Protein AF-A0A6P1BXT3-F1 (afdb_monomer)

Structure (mmCIF, N/CA/C/O backbone):
data_AF-A0A6P1BXT3-F1
#
_entry.id   AF-A0A6P1BXT3-F1
#
loop_
_atom_site.group_PDB
_atom_site.id
_atom_site.type_symbol
_atom_site.label_atom_id
_atom_site.label_alt_id
_atom_site.label_comp_id
_atom_site.label_asym_id
_atom_site.label_entity_id
_atom_site.label_seq_id
_atom_site.pdbx_PDB_ins_code
_atom_site.Cartn_x
_atom_site.Cartn_y
_atom_site.Cartn_z
_atom_site.occupancy
_atom_site.B_iso_or_equiv
_atom_site.auth_seq_id
_atom_site.auth_comp_id
_atom_site.auth_asym_id
_atom_site.auth_atom_id
_atom_site.pdbx_PDB_model_num
ATOM 1 N N . TYR A 1 1 ? 18.017 -5.412 -12.727 1.00 80.12 1 TYR A N 1
ATOM 2 C CA . TYR A 1 1 ? 17.562 -4.231 -11.964 1.00 80.12 1 TYR A CA 1
ATOM 3 C C . TYR A 1 1 ? 16.038 -4.082 -12.001 1.00 80.12 1 TYR A C 1
ATOM 5 O O . TYR A 1 1 ? 15.418 -4.379 -10.990 1.00 80.12 1 TYR A O 1
ATOM 13 N N . TYR A 1 2 ? 15.413 -3.746 -13.141 1.00 80.38 2 TYR A N 1
ATOM 14 C CA . TYR A 1 2 ? 13.962 -3.470 -13.232 1.00 80.38 2 TYR A CA 1
ATOM 15 C C . TYR A 1 2 ? 13.041 -4.613 -12.777 1.00 80.38 2 TYR A C 1
ATOM 17 O O . TYR A 1 2 ? 12.071 -4.362 -12.073 1.00 80.38 2 TYR A O 1
ATOM 25 N N . ILE A 1 3 ? 13.385 -5.871 -13.077 1.00 80.19 3 ILE A N 1
ATOM 26 C CA . ILE A 1 3 ? 12.640 -7.041 -12.569 1.00 80.19 3 ILE A CA 1
ATOM 27 C C . ILE A 1 3 ? 12.632 -7.078 -11.031 1.00 80.19 3 ILE A C 1
ATOM 29 O O . ILE A 1 3 ? 11.606 -7.365 -10.424 1.00 80.19 3 ILE A O 1
ATOM 33 N N . GLY A 1 4 ? 13.753 -6.737 -10.387 1.00 85.69 4 GLY A N 1
ATOM 34 C CA . GLY A 1 4 ? 13.829 -6.657 -8.927 1.00 85.69 4 GLY A CA 1
ATOM 35 C C . GLY A 1 4 ? 12.919 -5.567 -8.361 1.00 85.69 4 GLY A C 1
ATOM 36 O O . GLY A 1 4 ? 12.238 -5.797 -7.369 1.00 85.69 4 GLY A O 1
ATOM 37 N N . VAL A 1 5 ? 12.838 -4.413 -9.032 1.00 86.75 5 VAL A N 1
ATOM 38 C CA . VAL A 1 5 ? 11.922 -3.326 -8.650 1.00 86.75 5 VAL A CA 1
ATOM 39 C C . VAL A 1 5 ? 10.466 -3.780 -8.753 1.00 86.75 5 VAL A C 1
ATOM 41 O O . VAL A 1 5 ? 9.707 -3.592 -7.807 1.00 86.75 5 VAL A O 1
ATOM 44 N N . VAL A 1 6 ? 10.085 -4.447 -9.848 1.00 84.94 6 VAL A N 1
ATOM 45 C CA . VAL A 1 6 ? 8.732 -5.008 -10.012 1.00 84.94 6 VAL A CA 1
ATOM 46 C C . VAL A 1 6 ? 8.395 -5.967 -8.870 1.00 84.94 6 VAL A C 1
ATOM 48 O O . VAL A 1 6 ? 7.328 -5.854 -8.272 1.00 84.94 6 VAL A O 1
ATOM 51 N N . MET A 1 7 ? 9.311 -6.873 -8.520 1.00 86.06 7 MET A N 1
ATOM 52 C CA . MET A 1 7 ? 9.113 -7.831 -7.426 1.00 86.06 7 MET A CA 1
ATOM 53 C C . MET A 1 7 ? 8.884 -7.134 -6.076 1.00 86.06 7 MET A C 1
ATOM 55 O O . MET A 1 7 ? 8.000 -7.538 -5.324 1.00 86.06 7 MET A O 1
ATOM 59 N N . VAL A 1 8 ? 9.637 -6.068 -5.780 1.00 89.25 8 VAL A N 1
ATOM 60 C CA . VAL A 1 8 ? 9.460 -5.268 -4.554 1.00 89.25 8 VAL A CA 1
ATOM 61 C C . VAL A 1 8 ? 8.092 -4.589 -4.535 1.00 89.25 8 VAL A C 1
ATOM 63 O O . VAL A 1 8 ? 7.398 -4.630 -3.517 1.00 89.25 8 VAL A O 1
ATOM 66 N N . VAL A 1 9 ? 7.673 -4.006 -5.660 1.00 89.44 9 VAL A N 1
ATOM 67 C CA . VAL A 1 9 ? 6.371 -3.339 -5.762 1.00 89.44 9 VAL A CA 1
ATOM 68 C C . VAL A 1 9 ? 5.229 -4.337 -5.575 1.00 89.44 9 VAL A C 1
ATOM 70 O O . VAL A 1 9 ? 4.375 -4.122 -4.718 1.00 89.44 9 VAL A O 1
ATOM 73 N N . VAL A 1 10 ? 5.247 -5.466 -6.285 1.00 8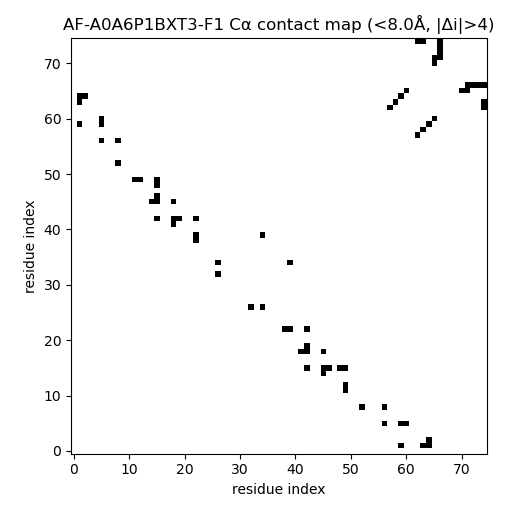6.94 10 VAL A N 1
ATOM 74 C CA . VAL A 1 10 ? 4.206 -6.500 -6.161 1.00 86.94 10 VAL A CA 1
ATOM 75 C C . VAL A 1 10 ? 4.181 -7.098 -4.750 1.00 86.94 10 VAL A C 1
ATOM 77 O O . VAL A 1 10 ? 3.108 -7.268 -4.171 1.00 86.94 10 VAL A O 1
ATOM 80 N N . GLY A 1 11 ? 5.347 -7.350 -4.146 1.00 88.81 11 GLY A N 1
ATOM 81 C CA . GLY A 1 11 ? 5.438 -7.818 -2.761 1.00 88.81 11 GLY A CA 1
ATOM 82 C C . GLY A 1 11 ? 4.820 -6.836 -1.760 1.00 88.81 11 GLY A C 1
ATOM 83 O O . GLY A 1 11 ? 4.143 -7.250 -0.819 1.00 88.81 11 GLY A O 1
ATOM 84 N N . SER A 1 12 ? 4.971 -5.529 -1.991 1.00 90.50 12 SER A N 1
ATOM 85 C CA . SER A 1 12 ? 4.400 -4.499 -1.115 1.00 90.50 12 SER A CA 1
ATOM 86 C C . SER A 1 12 ? 2.864 -4.465 -1.119 1.00 90.50 12 SER A C 1
ATOM 88 O O . SER A 1 12 ? 2.255 -4.067 -0.125 1.00 90.50 12 SER A O 1
ATOM 90 N N . TRP A 1 13 ? 2.211 -4.937 -2.187 1.00 90.50 13 TRP A N 1
ATOM 91 C CA . TRP A 1 13 ? 0.746 -5.006 -2.254 1.00 90.50 13 TRP A CA 1
ATOM 92 C C . TRP A 1 13 ? 0.173 -6.100 -1.361 1.00 90.50 13 TRP A C 1
ATOM 94 O O . TRP A 1 13 ? -0.898 -5.915 -0.788 1.00 90.50 13 TRP A O 1
ATOM 104 N N . ILE A 1 14 ? 0.903 -7.206 -1.187 1.00 92.06 14 ILE A N 1
ATOM 105 C CA . ILE A 1 14 ? 0.525 -8.261 -0.238 1.00 92.06 14 ILE A CA 1
ATOM 106 C C . ILE A 1 14 ? 0.470 -7.669 1.171 1.00 92.06 14 ILE A C 1
ATOM 108 O O . ILE A 1 14 ? -0.511 -7.850 1.889 1.00 92.06 14 ILE A O 1
ATOM 112 N N . TRP A 1 15 ? 1.491 -6.899 1.548 1.00 91.94 15 TRP A N 1
ATOM 113 C CA . TRP A 1 15 ? 1.511 -6.198 2.828 1.00 91.94 15 TRP A CA 1
ATOM 114 C C . TRP A 1 15 ? 0.360 -5.185 2.960 1.00 91.94 15 TRP A C 1
ATOM 116 O O . TRP A 1 15 ? -0.335 -5.192 3.977 1.00 91.94 15 TRP A O 1
ATOM 126 N N . GLY A 1 16 ? 0.095 -4.373 1.930 1.00 93.69 16 GLY A N 1
ATOM 127 C CA . GLY A 1 16 ? -1.030 -3.430 1.935 1.00 93.69 16 GLY A CA 1
ATOM 128 C C . GLY A 1 16 ? -2.390 -4.120 2.102 1.00 93.69 16 GLY A C 1
ATOM 129 O O . GLY A 1 16 ? -3.216 -3.690 2.907 1.00 93.69 16 GLY A O 1
ATOM 130 N N . ALA A 1 17 ? -2.599 -5.251 1.423 1.00 93.62 17 ALA A N 1
ATOM 131 C CA . ALA A 1 17 ? -3.799 -6.066 1.583 1.00 93.62 17 ALA A CA 1
ATOM 132 C C . ALA A 1 17 ? -3.924 -6.621 3.011 1.00 93.62 17 ALA A C 1
ATOM 134 O O . ALA A 1 17 ? -4.996 -6.544 3.610 1.00 93.62 17 ALA A O 1
ATOM 135 N N . LEU A 1 18 ? -2.830 -7.121 3.593 1.00 94.69 18 LEU A N 1
ATOM 136 C CA . LEU A 1 18 ? -2.818 -7.622 4.970 1.00 94.69 18 LEU A CA 1
ATOM 137 C C . LEU A 1 18 ? -3.158 -6.533 5.995 1.00 94.69 18 LEU A C 1
ATOM 139 O O . LEU A 1 18 ? -3.858 -6.823 6.967 1.00 94.69 18 LEU A O 1
ATOM 143 N N . MET A 1 19 ? -2.710 -5.291 5.789 1.00 94.00 19 MET A N 1
ATOM 144 C CA . MET A 1 19 ? -3.087 -4.162 6.649 1.00 94.00 19 MET A CA 1
ATOM 145 C C . MET A 1 19 ? -4.600 -3.923 6.619 1.00 94.00 19 MET A C 1
ATOM 147 O O . MET A 1 19 ? -5.230 -3.818 7.673 1.00 94.00 19 MET A O 1
ATOM 151 N N . VAL A 1 20 ? -5.203 -3.908 5.425 1.00 94.44 20 VAL A N 1
ATOM 152 C CA . VAL A 1 20 ? -6.655 -3.720 5.264 1.00 94.44 20 VAL A CA 1
ATOM 153 C C . VAL A 1 20 ? -7.440 -4.888 5.86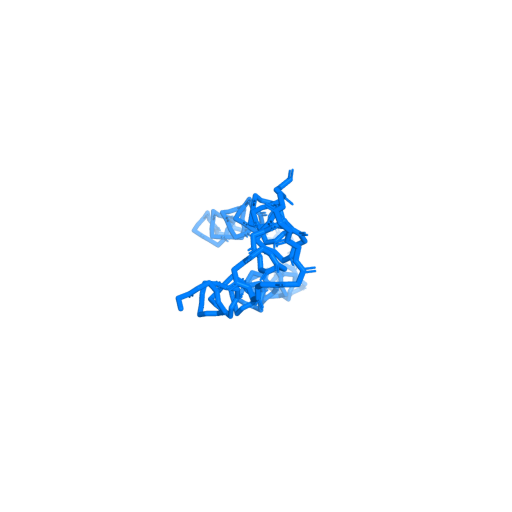7 1.00 94.44 20 VAL A C 1
ATOM 155 O O . VAL A 1 20 ? -8.425 -4.667 6.569 1.00 94.44 20 VAL A O 1
ATOM 158 N N . ILE A 1 21 ? -6.999 -6.131 5.658 1.00 95.25 21 ILE A N 1
ATOM 159 C CA . ILE A 1 21 ? -7.665 -7.318 6.213 1.00 95.25 21 ILE A CA 1
ATOM 160 C C . ILE A 1 21 ? -7.669 -7.268 7.745 1.00 95.25 21 ILE A C 1
ATOM 162 O O . ILE A 1 21 ? -8.727 -7.406 8.359 1.00 95.25 21 ILE A O 1
ATOM 166 N N . ASN A 1 22 ? -6.515 -7.011 8.372 1.00 93.69 22 ASN A N 1
ATOM 167 C CA . ASN A 1 22 ? -6.429 -6.897 9.831 1.00 93.69 22 ASN A CA 1
ATOM 168 C C . ASN A 1 22 ? -7.286 -5.744 10.369 1.00 93.69 22 ASN A C 1
ATOM 170 O O . ASN A 1 22 ? -7.893 -5.870 11.432 1.00 93.69 22 ASN A O 1
ATOM 174 N N . PHE A 1 23 ? -7.397 -4.647 9.616 1.00 93.94 23 PHE A N 1
ATOM 175 C CA . PHE A 1 23 ? -8.301 -3.551 9.948 1.00 93.94 23 PHE A CA 1
ATOM 176 C C . PHE A 1 23 ? -9.767 -3.970 9.985 1.00 93.94 23 PHE A C 1
ATOM 178 O O . PHE A 1 23 ? -10.468 -3.684 10.957 1.00 93.94 23 PHE A O 1
ATOM 185 N N . VAL A 1 24 ? -10.220 -4.678 8.953 1.00 93.56 24 VAL A N 1
ATOM 186 C CA . VAL A 1 24 ? -11.601 -5.163 8.865 1.00 93.56 24 VAL A CA 1
ATOM 187 C C . VAL A 1 24 ? -11.898 -6.180 9.967 1.00 93.56 24 VAL A C 1
ATOM 189 O O . VAL A 1 24 ? -12.944 -6.083 10.609 1.00 93.56 24 VAL A O 1
ATOM 192 N N . ILE A 1 25 ? -10.975 -7.109 10.237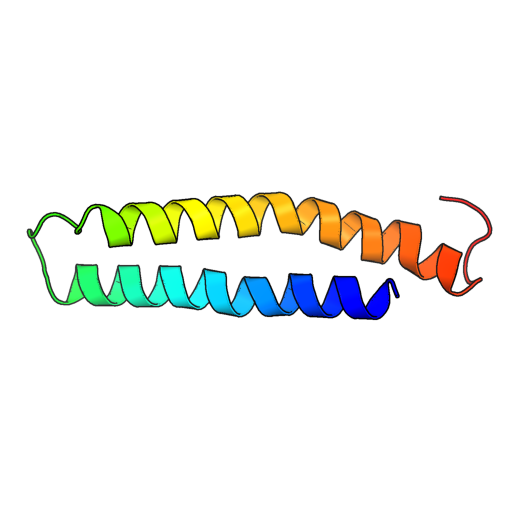 1.00 95.00 25 ILE A N 1
ATOM 193 C CA . ILE A 1 25 ? -11.115 -8.097 11.319 1.00 95.00 25 ILE A CA 1
ATOM 194 C C . ILE A 1 25 ? -11.239 -7.390 12.671 1.00 95.00 25 ILE A C 1
ATOM 196 O O . ILE A 1 25 ? -12.194 -7.633 13.404 1.00 95.00 25 ILE A O 1
ATOM 200 N N . TRP A 1 26 ? -10.350 -6.440 12.970 1.00 94.00 26 TRP A N 1
ATOM 201 C CA . TRP A 1 26 ? -10.401 -5.698 14.230 1.00 94.00 26 TRP A CA 1
ATOM 202 C C . TRP A 1 26 ? -11.712 -4.924 14.398 1.00 94.00 26 TRP A C 1
ATOM 204 O O . TRP A 1 26 ? -12.303 -4.944 15.478 1.00 94.00 26 TRP A O 1
ATOM 214 N N . LYS A 1 27 ? -12.199 -4.278 13.328 1.00 92.56 27 LYS A N 1
ATOM 215 C CA . LYS A 1 27 ? -13.484 -3.560 13.323 1.00 92.56 27 LYS A CA 1
ATOM 216 C C . LYS A 1 27 ? -14.673 -4.481 13.576 1.00 92.56 27 LYS A C 1
ATOM 218 O O . LYS A 1 27 ? -15.633 -4.044 14.207 1.00 92.56 27 LYS A O 1
ATOM 223 N N . ARG A 1 28 ? -14.625 -5.715 13.066 1.00 93.31 28 ARG A N 1
ATOM 224 C CA . ARG A 1 28 ? -15.656 -6.733 13.293 1.00 93.31 28 ARG A CA 1
ATOM 225 C C . ARG A 1 28 ? -15.647 -7.214 14.743 1.00 93.31 28 ARG A C 1
ATOM 227 O O . ARG A 1 28 ? -16.711 -7.365 15.329 1.00 93.31 28 ARG A O 1
ATOM 234 N N . ASP A 1 29 ? -14.462 -7.420 15.306 1.00 95.38 29 ASP A N 1
ATOM 235 C CA . ASP A 1 29 ? -14.301 -7.962 16.656 1.00 95.38 29 ASP A CA 1
ATOM 236 C C . ASP A 1 29 ? -14.482 -6.884 17.752 1.00 95.38 29 ASP A C 1
ATOM 238 O O . ASP A 1 29 ? -14.755 -7.215 18.902 1.00 95.38 29 ASP A O 1
ATOM 242 N N . ASN A 1 30 ? -14.395 -5.590 17.401 1.00 93.75 30 ASN A N 1
ATOM 243 C CA . ASN A 1 30 ? -14.592 -4.448 18.310 1.00 93.75 30 ASN A CA 1
ATOM 244 C C . ASN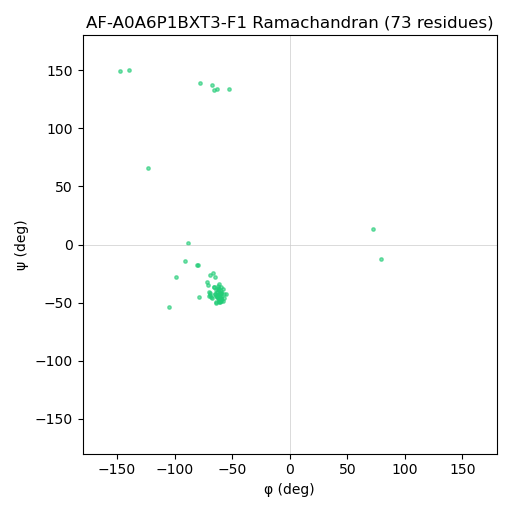 A 1 30 ? -15.702 -3.496 17.811 1.00 93.75 30 ASN A C 1
ATOM 246 O O . ASN A 1 30 ? -15.431 -2.342 17.446 1.00 93.75 30 ASN A O 1
ATOM 250 N N . PRO A 1 31 ? -16.969 -3.948 17.768 1.00 91.06 31 PRO A N 1
ATOM 251 C CA . PRO A 1 31 ? -18.075 -3.115 17.315 1.00 91.06 31 PRO A CA 1
ATOM 252 C C . PRO A 1 31 ? -18.268 -1.910 18.248 1.00 91.06 31 PRO A C 1
ATOM 254 O O . PRO A 1 31 ? -18.261 -2.035 19.468 1.00 91.06 31 PRO A O 1
ATOM 257 N N . GLY A 1 32 ? -18.431 -0.717 17.670 1.00 88.06 32 GLY A N 1
ATOM 258 C CA . GLY A 1 32 ? -18.645 0.529 18.420 1.00 88.06 32 GLY A CA 1
ATOM 259 C C . GLY A 1 32 ? -17.387 1.163 19.029 1.00 88.06 32 GLY A C 1
ATOM 260 O O . GLY A 1 32 ? -17.433 2.335 19.395 1.00 88.06 32 GLY A O 1
ATOM 261 N N . ALA A 1 33 ? -16.253 0.456 19.078 1.00 92.31 33 ALA A N 1
ATOM 262 C CA . ALA A 1 33 ? -14.998 1.034 19.549 1.00 92.31 33 ALA A CA 1
ATOM 263 C C . ALA A 1 33 ? -14.346 1.928 18.470 1.00 92.31 33 ALA A C 1
ATOM 265 O O . ALA A 1 33 ? -14.337 1.567 17.280 1.00 92.31 33 ALA A O 1
ATOM 266 N N . PRO A 1 34 ? -13.777 3.089 18.849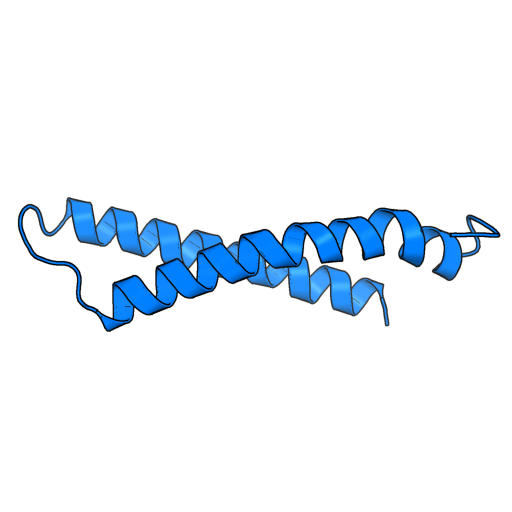 1.00 88.44 34 PRO A N 1
ATOM 267 C CA . PRO A 1 34 ? -12.988 3.901 17.934 1.00 88.44 34 PRO A CA 1
ATOM 268 C C . PRO A 1 34 ? -11.695 3.167 17.566 1.00 88.44 34 PRO A C 1
ATOM 270 O O . PRO A 1 34 ? -11.033 2.580 18.420 1.00 88.44 34 PRO A O 1
ATOM 273 N N . VAL A 1 35 ? -11.326 3.210 16.284 1.00 89.75 35 VAL A N 1
ATOM 274 C CA . VAL A 1 35 ? -10.076 2.598 15.813 1.00 89.75 35 VAL A CA 1
ATOM 275 C C . VAL A 1 35 ? -8.888 3.344 16.427 1.00 89.75 35 VAL A C 1
ATOM 277 O O . VAL A 1 35 ? -8.852 4.575 16.346 1.00 89.75 35 VAL A O 1
ATOM 280 N N . PRO A 1 36 ? -7.881 2.637 16.970 1.00 91.94 36 PRO A N 1
ATOM 281 C CA . PRO A 1 36 ? -6.621 3.247 17.367 1.00 91.94 36 PRO A CA 1
ATOM 282 C C . PRO A 1 36 ? -5.989 4.056 16.227 1.00 91.94 36 PRO A C 1
ATOM 284 O O . PRO A 1 36 ? -5.857 3.569 15.101 1.00 91.94 36 PRO A O 1
ATOM 287 N N . LEU A 1 37 ? -5.532 5.274 16.531 1.00 91.75 37 LEU A N 1
ATOM 288 C CA . LEU A 1 37 ? -4.974 6.196 15.535 1.00 91.75 37 LEU A CA 1
ATOM 289 C C . LEU A 1 37 ? -3.809 5.580 14.746 1.00 91.75 37 LEU A C 1
ATOM 291 O O . LEU A 1 37 ? -3.760 5.711 13.527 1.00 91.75 37 LEU A O 1
ATOM 295 N N . ALA A 1 38 ? -2.904 4.868 15.421 1.00 92.00 38 ALA A N 1
ATOM 296 C CA . ALA A 1 38 ? -1.762 4.219 14.774 1.00 92.00 38 ALA A CA 1
ATOM 297 C C . ALA A 1 38 ? -2.196 3.171 13.736 1.00 92.00 38 ALA A C 1
ATOM 299 O O . ALA A 1 38 ? -1.601 3.055 12.668 1.00 92.00 38 ALA A O 1
ATOM 300 N N . MET A 1 39 ? -3.262 2.428 14.028 1.00 92.31 39 MET A N 1
ATOM 301 C CA . MET A 1 39 ? -3.800 1.421 13.122 1.00 92.31 39 MET A CA 1
ATOM 302 C C . MET A 1 39 ? -4.459 2.068 11.903 1.00 92.31 39 MET A C 1
ATOM 304 O O . MET A 1 39 ? -4.189 1.664 10.775 1.00 92.31 39 MET A O 1
ATOM 308 N N . TYR A 1 40 ? -5.250 3.122 12.116 1.00 91.94 40 TYR A N 1
ATOM 309 C CA . TYR A 1 40 ? -5.827 3.903 11.023 1.00 91.94 40 TYR A CA 1
ATOM 310 C C . TYR A 1 40 ? -4.747 4.526 10.124 1.00 91.94 40 TYR A C 1
ATOM 312 O O . TYR A 1 40 ? -4.803 4.377 8.906 1.00 91.94 40 TYR A O 1
ATOM 320 N N . ALA A 1 41 ? -3.739 5.172 10.717 1.00 93.62 41 ALA A N 1
ATOM 321 C CA . ALA A 1 41 ? -2.650 5.813 9.986 1.00 93.62 41 ALA A CA 1
ATOM 322 C C . ALA A 1 41 ? -1.852 4.809 9.138 1.00 93.62 41 ALA A C 1
ATOM 324 O O . ALA A 1 41 ? -1.569 5.085 7.973 1.00 93.62 41 ALA A O 1
ATOM 325 N N . ASN A 1 42 ? -1.551 3.624 9.683 1.00 93.25 42 ASN A N 1
ATOM 326 C CA . ASN A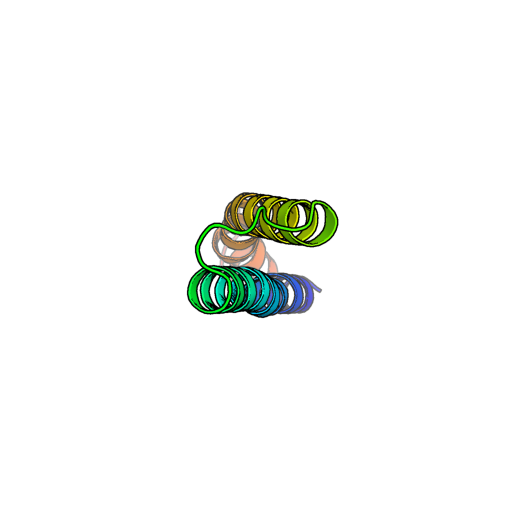 1 42 ? -0.870 2.563 8.939 1.00 93.25 42 ASN A CA 1
ATOM 327 C C . ASN A 1 42 ? -1.694 2.074 7.741 1.00 93.25 42 ASN A C 1
ATOM 329 O O . ASN A 1 42 ? -1.163 1.940 6.640 1.00 93.25 42 ASN A O 1
ATOM 333 N N . VAL A 1 43 ? -2.996 1.849 7.925 1.00 94.44 43 VAL A N 1
ATOM 334 C CA . VAL A 1 43 ? -3.879 1.369 6.852 1.00 94.44 43 VAL A CA 1
ATOM 335 C C . VAL A 1 43 ? -4.042 2.433 5.768 1.00 94.44 43 VAL A C 1
ATOM 337 O O . VAL A 1 43 ? -3.869 2.128 4.590 1.00 94.44 43 VAL A O 1
ATOM 340 N N . ALA A 1 44 ? -4.295 3.686 6.150 1.00 94.12 44 ALA A N 1
ATOM 341 C CA . ALA A 1 44 ? -4.396 4.808 5.220 1.00 94.12 44 ALA A CA 1
ATOM 342 C C . ALA A 1 44 ? -3.096 5.010 4.422 1.00 94.12 44 ALA A C 1
ATOM 344 O O . ALA A 1 44 ? -3.139 5.149 3.200 1.00 94.12 44 ALA A O 1
ATOM 345 N N . GLY A 1 45 ? -1.940 4.950 5.092 1.00 94.38 45 GLY A N 1
ATOM 346 C CA . GLY A 1 45 ? -0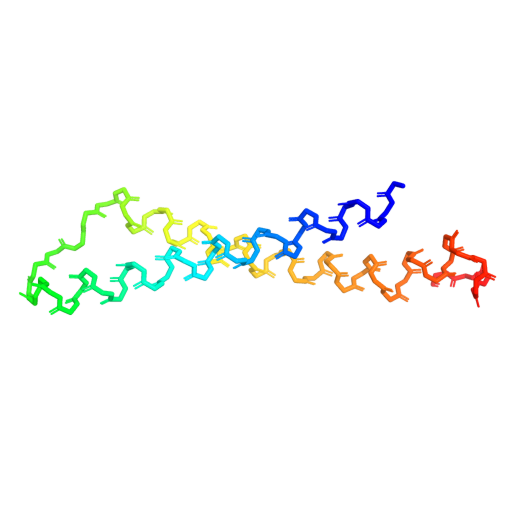.631 5.005 4.441 1.00 94.38 45 GLY A CA 1
ATOM 347 C C . GLY A 1 45 ? -0.411 3.844 3.469 1.00 94.38 45 GLY A C 1
ATOM 348 O O . GLY A 1 45 ? 0.041 4.057 2.346 1.00 94.38 45 GLY A O 1
ATOM 349 N N . SER A 1 46 ? -0.799 2.625 3.858 1.00 94.19 46 SER A N 1
ATOM 350 C CA . SER A 1 46 ? -0.684 1.441 2.999 1.00 94.19 46 SER A CA 1
ATOM 351 C C . SER A 1 46 ? -1.581 1.512 1.758 1.00 94.19 46 SER A C 1
ATOM 353 O O . SER A 1 46 ? -1.160 1.106 0.678 1.00 94.19 46 SER A O 1
ATOM 355 N N . LEU A 1 47 ? -2.783 2.087 1.885 1.00 93.69 47 LEU A N 1
ATOM 356 C CA . LEU A 1 47 ? -3.714 2.308 0.777 1.00 93.69 47 LEU A CA 1
ATOM 357 C C . LEU A 1 47 ? -3.195 3.373 -0.187 1.00 93.69 47 LEU A C 1
ATOM 359 O O . LEU A 1 47 ? -3.239 3.171 -1.399 1.00 93.69 47 LEU A O 1
ATOM 363 N N . LEU A 1 48 ? -2.666 4.481 0.344 1.00 94.44 48 LEU A N 1
ATOM 364 C CA . LEU A 1 48 ? -2.040 5.519 -0.472 1.00 94.44 48 LEU A CA 1
ATOM 365 C C . LEU A 1 48 ? -0.853 4.953 -1.256 1.00 94.44 48 LEU A C 1
ATOM 367 O O . LEU A 1 48 ? -0.751 5.190 -2.456 1.00 94.44 48 LEU A O 1
ATOM 371 N N . TRP A 1 49 ? 0.007 4.177 -0.591 1.00 93.62 49 TRP A N 1
ATOM 372 C CA . TRP A 1 49 ? 1.126 3.497 -1.236 1.00 93.62 49 TRP A CA 1
ATOM 373 C C . TRP A 1 49 ? 0.658 2.530 -2.323 1.00 93.62 49 TRP A C 1
ATOM 375 O O . TRP A 1 49 ? 1.165 2.575 -3.439 1.00 93.62 49 TRP A O 1
ATOM 385 N N . ALA A 1 50 ? -0.327 1.678 -2.026 1.00 91.38 50 ALA A N 1
ATOM 386 C CA . ALA A 1 50 ? -0.868 0.744 -3.005 1.00 91.38 50 ALA A CA 1
ATOM 387 C C . ALA A 1 50 ? -1.397 1.484 -4.242 1.00 91.38 50 ALA A C 1
ATOM 389 O O . ALA A 1 50 ? -1.098 1.085 -5.363 1.00 91.38 50 ALA A O 1
ATOM 390 N N . TRP A 1 51 ? -2.108 2.599 -4.052 1.00 91.31 51 TRP A N 1
ATOM 391 C CA . TRP A 1 51 ? -2.628 3.413 -5.148 1.00 91.31 51 TRP A CA 1
ATOM 392 C C . TRP A 1 51 ? -1.523 4.034 -6.012 1.00 91.31 51 TRP A C 1
ATOM 394 O O . TRP A 1 51 ? -1.545 3.899 -7.236 1.00 91.31 51 TRP A O 1
ATOM 404 N N . THR A 1 52 ? -0.535 4.692 -5.403 1.00 91.12 52 THR A N 1
ATOM 405 C CA . THR A 1 52 ? 0.537 5.362 -6.158 1.00 91.12 52 THR A CA 1
ATOM 406 C C . THR A 1 52 ? 1.491 4.365 -6.817 1.00 91.12 52 THR A C 1
ATOM 408 O O . THR A 1 52 ? 1.947 4.592 -7.939 1.00 91.12 52 THR A O 1
ATOM 411 N N . ALA A 1 53 ? 1.747 3.225 -6.171 1.00 89.94 53 ALA A N 1
ATOM 412 C CA . ALA A 1 53 ? 2.617 2.179 -6.693 1.00 89.94 53 ALA A CA 1
ATOM 413 C C . ALA A 1 53 ? 2.023 1.448 -7.908 1.00 89.94 53 ALA A C 1
ATOM 415 O O . ALA A 1 53 ? 2.788 0.955 -8.733 1.00 89.94 53 ALA A O 1
ATOM 416 N N . VAL A 1 54 ? 0.692 1.391 -8.061 1.00 88.69 54 VAL A N 1
ATOM 417 C CA . VAL A 1 54 ? 0.047 0.808 -9.255 1.00 88.69 54 VAL A CA 1
ATOM 418 C C . VAL A 1 54 ? 0.457 1.548 -10.525 1.00 88.69 54 VAL A C 1
ATOM 420 O O . VAL A 1 54 ? 0.849 0.902 -11.494 1.00 88.69 54 VAL A O 1
ATOM 423 N N . GLY A 1 55 ? 0.446 2.884 -10.515 1.00 86.69 55 GLY A N 1
ATOM 424 C CA . GLY A 1 55 ? 0.873 3.681 -11.669 1.00 86.69 55 GLY A CA 1
ATOM 425 C C . GLY A 1 55 ? 2.332 3.413 -12.046 1.00 86.69 55 GLY A C 1
ATOM 426 O O . GLY A 1 55 ? 2.628 3.080 -13.192 1.00 86.69 55 GLY A O 1
ATOM 427 N N . ALA A 1 56 ? 3.226 3.452 -11.054 1.00 87.75 56 ALA A N 1
ATOM 428 C CA . ALA A 1 56 ? 4.645 3.165 -11.259 1.00 87.75 56 ALA A CA 1
ATOM 429 C C . ALA A 1 56 ? 4.894 1.723 -11.742 1.00 87.75 56 ALA A C 1
ATOM 431 O O . ALA A 1 56 ? 5.729 1.491 -12.614 1.00 87.75 56 ALA A O 1
ATOM 432 N N . ALA A 1 57 ? 4.158 0.739 -11.213 1.00 87.31 57 ALA A N 1
ATOM 433 C CA . ALA A 1 57 ? 4.267 -0.654 -11.644 1.00 87.31 57 ALA A CA 1
ATOM 434 C C . ALA A 1 57 ? 3.872 -0.826 -13.113 1.00 87.31 57 ALA A C 1
ATOM 436 O O . ALA A 1 57 ? 4.576 -1.508 -13.857 1.00 87.31 57 ALA A O 1
ATOM 437 N N . LEU A 1 58 ? 2.765 -0.204 -13.532 1.00 87.44 58 LEU A N 1
ATOM 438 C CA . LEU A 1 58 ? 2.299 -0.243 -14.918 1.00 87.44 58 LEU A CA 1
ATOM 439 C C . LEU A 1 58 ? 3.328 0.383 -15.865 1.00 87.44 58 LEU A C 1
ATOM 441 O O . LEU A 1 58 ? 3.651 -0.213 -16.890 1.00 87.44 58 LEU A O 1
ATOM 445 N N . GLU A 1 59 ? 3.890 1.535 -15.502 1.00 87.56 59 GLU A N 1
ATOM 446 C CA . GLU A 1 59 ? 4.940 2.196 -16.282 1.00 87.56 59 GLU A CA 1
ATOM 447 C C . GLU A 1 59 ? 6.164 1.286 -16.463 1.00 87.56 59 GLU A C 1
ATOM 449 O O . GLU A 1 59 ? 6.629 1.058 -17.585 1.00 87.56 59 GLU A O 1
ATOM 454 N N . ILE A 1 60 ? 6.644 0.687 -15.368 1.00 85.88 60 ILE A N 1
ATOM 455 C CA . ILE A 1 60 ? 7.799 -0.210 -15.414 1.00 85.88 60 ILE A CA 1
ATOM 456 C C . ILE A 1 60 ? 7.492 -1.447 -16.261 1.00 85.88 60 ILE A C 1
ATOM 458 O O . ILE A 1 60 ? 8.331 -1.841 -17.064 1.00 85.88 60 ILE A O 1
ATOM 462 N N . LEU A 1 61 ? 6.319 -2.061 -16.105 1.00 84.38 61 LEU A N 1
ATOM 463 C CA . LEU A 1 61 ? 5.959 -3.303 -16.793 1.00 84.38 61 LEU A CA 1
ATOM 464 C C . LEU A 1 61 ? 5.732 -3.121 -18.296 1.00 84.38 61 LEU A C 1
ATOM 466 O O . LEU A 1 61 ? 6.150 -3.980 -19.071 1.00 84.38 61 LEU A O 1
ATOM 470 N N . PHE A 1 62 ? 5.070 -2.039 -18.710 1.00 83.88 62 PHE A N 1
ATOM 471 C CA . PHE A 1 62 ? 4.626 -1.869 -20.097 1.00 83.88 62 PHE A CA 1
ATOM 472 C C . PHE A 1 62 ? 5.537 -0.990 -20.946 1.00 83.88 62 PHE A C 1
ATOM 474 O O . PHE A 1 62 ? 5.587 -1.191 -22.159 1.00 83.88 62 PHE A O 1
ATOM 481 N N . LEU A 1 63 ? 6.258 -0.045 -20.341 1.00 84.50 63 LEU A N 1
ATOM 482 C CA . LEU A 1 63 ? 7.144 0.856 -21.078 1.00 84.50 63 LEU A CA 1
ATOM 483 C C . LEU A 1 63 ? 8.602 0.453 -20.874 1.00 84.50 63 LEU A C 1
ATOM 485 O O . LEU A 1 63 ? 9.321 0.180 -21.833 1.00 84.50 63 LEU A O 1
ATOM 489 N N . ILE A 1 64 ? 9.034 0.341 -19.617 1.00 83.88 64 ILE A N 1
ATOM 490 C CA . ILE A 1 64 ? 10.460 0.194 -19.302 1.00 83.88 64 ILE A CA 1
ATOM 491 C C . ILE A 1 64 ? 10.948 -1.240 -19.526 1.00 83.88 64 ILE A C 1
ATOM 493 O O . ILE A 1 64 ? 12.003 -1.437 -20.125 1.00 83.88 64 ILE A O 1
ATOM 497 N N . LEU A 1 65 ? 10.204 -2.257 -19.079 1.00 83.00 65 LEU A N 1
ATOM 498 C CA . LEU A 1 65 ? 10.620 -3.660 -19.183 1.00 83.00 65 LEU A CA 1
ATOM 499 C C . LEU A 1 65 ? 10.816 -4.115 -20.641 1.00 83.00 65 LEU A C 1
ATOM 501 O O . LEU A 1 65 ? 11.851 -4.717 -20.920 1.00 83.00 65 LEU A O 1
ATOM 505 N N . PRO A 1 66 ? 9.892 -3.840 -21.585 1.00 78.62 66 PRO A N 1
ATOM 506 C CA . PRO A 1 66 ? 10.040 -4.279 -22.972 1.00 78.62 66 PRO A CA 1
ATOM 507 C C . PRO A 1 66 ? 11.225 -3.614 -23.671 1.00 78.62 66 PRO A C 1
ATOM 509 O O . PRO A 1 66 ? 11.926 -4.269 -24.439 1.00 78.62 66 PRO A O 1
ATOM 512 N N . VAL A 1 67 ? 11.481 -2.338 -23.371 1.00 81.19 67 VAL A N 1
ATOM 513 C CA . VAL A 1 67 ? 12.648 -1.609 -23.883 1.00 81.19 67 VAL A CA 1
ATOM 514 C C . VAL A 1 67 ? 13.935 -2.165 -23.270 1.00 81.19 67 VAL A C 1
ATOM 516 O O . VAL A 1 67 ? 14.884 -2.468 -23.988 1.00 81.19 67 VAL A O 1
ATOM 519 N N . ALA A 1 68 ? 13.955 -2.398 -21.955 1.00 77.38 68 ALA A N 1
ATOM 520 C CA . ALA A 1 68 ? 15.113 -2.950 -21.250 1.00 77.38 68 ALA A CA 1
ATOM 521 C C . ALA A 1 68 ? 15.457 -4.390 -21.672 1.00 77.38 68 ALA A C 1
ATOM 523 O O . ALA A 1 68 ? 16.616 -4.790 -21.589 1.00 77.38 68 ALA A O 1
ATOM 524 N N . LEU A 1 69 ? 14.467 -5.167 -22.121 1.00 80.25 69 LEU A N 1
ATOM 525 C CA . LEU A 1 69 ? 14.646 -6.521 -22.655 1.00 80.25 69 LEU A CA 1
ATOM 526 C C . LEU A 1 69 ? 14.933 -6.543 -24.169 1.00 80.25 69 LEU A C 1
ATOM 528 O O . LEU A 1 69 ? 15.077 -7.622 -24.738 1.00 80.25 69 LEU A O 1
ATOM 532 N N . GLY A 1 70 ? 15.010 -5.381 -24.829 1.00 75.50 70 GLY A N 1
ATOM 533 C CA . GLY A 1 70 ? 15.266 -5.274 -26.270 1.00 75.50 70 GLY A CA 1
ATOM 534 C C . GLY A 1 70 ? 14.093 -5.705 -27.159 1.00 75.50 70 GLY A C 1
ATOM 535 O O . GLY A 1 70 ? 14.265 -5.877 -28.361 1.00 75.50 70 GLY A O 1
ATOM 536 N N . LEU A 1 71 ? 12.897 -5.874 -26.584 1.00 72.62 71 LEU A N 1
ATOM 537 C CA . LEU A 1 71 ? 11.669 -6.239 -27.299 1.00 72.62 71 LEU A CA 1
ATOM 538 C C . LEU A 1 71 ? 11.020 -5.029 -27.999 1.00 72.62 71 LEU A C 1
ATOM 540 O O . LEU A 1 71 ? 10.191 -5.207 -28.890 1.00 72.62 71 LEU A O 1
ATOM 544 N N . ARG A 1 72 ? 11.384 -3.800 -27.605 1.00 65.69 72 ARG A N 1
ATOM 545 C CA . ARG A 1 72 ? 10.994 -2.540 -28.261 1.00 65.69 72 ARG A CA 1
ATOM 546 C C . ARG A 1 72 ? 12.160 -1.556 -28.308 1.00 65.69 72 ARG A C 1
ATOM 548 O O . ARG A 1 72 ? 12.997 -1.542 -27.414 1.00 65.69 72 ARG A O 1
ATOM 555 N N . SER A 1 73 ? 12.174 -0.703 -29.331 1.00 67.06 73 SER A N 1
ATOM 55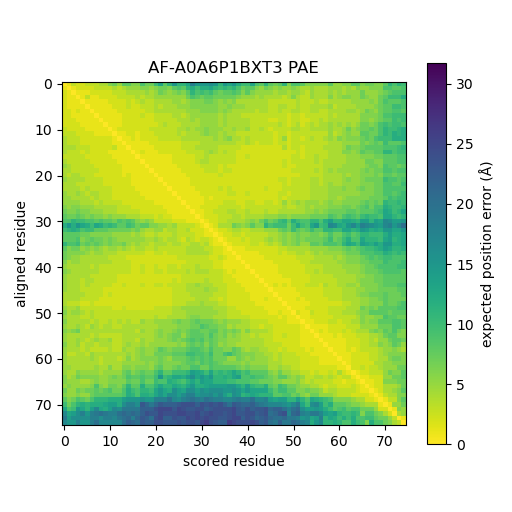6 C CA . SER A 1 73 ? 13.213 0.312 -29.557 1.00 67.06 73 SER A CA 1
ATOM 557 C C . SER A 1 73 ? 12.920 1.677 -28.921 1.00 67.06 73 SER A C 1
ATOM 559 O O . SER A 1 73 ? 13.825 2.503 -28.842 1.00 67.06 73 SER A O 1
ATOM 561 N N . THR A 1 74 ? 11.686 1.937 -28.478 1.00 58.56 74 THR A N 1
ATOM 562 C CA . THR A 1 74 ? 11.250 3.236 -27.93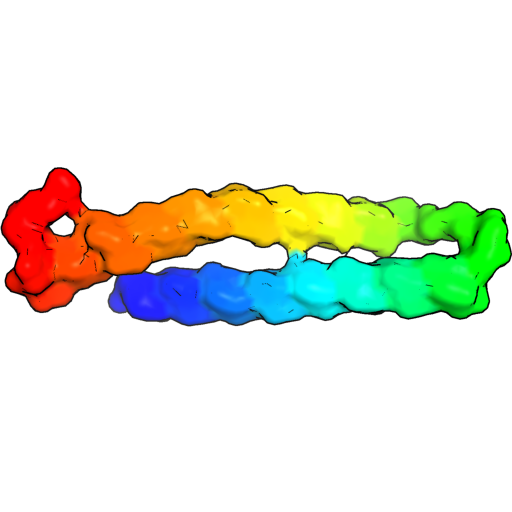2 1.00 58.56 74 THR A CA 1
ATOM 563 C C . THR A 1 74 ? 10.188 3.064 -26.843 1.00 58.56 74 THR A C 1
ATOM 565 O O . THR A 1 74 ? 9.407 2.109 -26.898 1.00 58.56 74 THR A O 1
ATOM 568 N N . ILE A 1 75 ? 10.183 3.996 -25.881 1.00 59.69 75 ILE A N 1
ATOM 569 C CA . ILE A 1 75 ? 9.147 4.172 -24.845 1.00 59.69 75 ILE A CA 1
ATOM 570 C C . ILE A 1 75 ? 7.870 4.782 -25.419 1.00 59.69 75 ILE A C 1
ATOM 572 O O . ILE A 1 75 ? 7.989 5.646 -26.317 1.00 59.69 75 ILE A O 1
#

Solvent-accessible surface area (backbone atoms only — not comparable to full-atom values): 4273 Å² total; per-residue (Å²): 110,70,69,60,53,50,52,54,55,59,54,49,44,57,54,32,49,50,43,48,51,55,49,53,52,51,49,66,78,39,72,92,58,82,77,55,66,70,60,52,51,52,34,54,52,32,51,53,47,50,58,58,48,49,58,55,47,50,46,42,61,69,40,48,44,39,38,76,70,66,76,37,97,69,118

Secondary structure (DSSP, 8-state):
-HHHHHHHHHHHHHHHHHHHHHHHHHHHHSTTPPPPHHHHHHHHHHHHHHHHHHHHHHHIIIIIHHHHTTS-S--

pLDDT: mean 87.75, std 7.89, range [58.56, 95.38]

Radius of gyration: 17.22 Å; Cα contacts (8 Å, |Δi|>4): 39; chains: 1; bounding box: 36×14×49 Å

Nearest PDB structures (foldseek):
  6zqt-assembly1_C  TM=5.002E-01  e=1.662E+00  Homo sapiens
  6dkm-assembly2_D  TM=5.669E-01  e=9.223E+00  synthetic construct

Sequence (75 aa):
YYIGVVMVVVGSWIWGALMVINFVIWKRDNPGAPVPLAMYANVAGSLLWAWTAVGAALEILFLILPVALGLRSTI

Foldseek 3Di:
DLVVVLVVLVVLVVVLVVLVVVVVVVCVVDPPDDDDPVSVVVNVVSVVSNVVSVVVSCCSVPAVVCCVVVVDVHD

InterPro domains:
  IPR036927 Cytochrome c oxidase-like, subunit I superfamily [SSF81442] (1-71)

Mean predicted aligned error: 5.48 Å

Organism: NCBI:txid2594946